Protein AF-A0A535ZJE0-F1 (afdb_monomer_lite)

Sequence (125 aa):
MGLTALFWSRPRRTIAGWLERLALPASIHERLHFAIEELGTGSRPVLLVMATLVARVATGLQYFALFAAIDQPLSLVQVWFALSIRTLLLAVPIQGVGGLGTMQLWWTAGLTLLGWPAQEAIAAS

Radius of gyration: 21.06 Å; chains: 1; bounding box: 53×32×50 Å

pLDDT: mean 78.85, std 15.47, range [41.72, 95.38]

Foldseek 3Di:
DPCVVCVDPVVVVVVVVVVVVPPDPPVVVVVVVVVVVVVVPVVVVVVVVVVVVVVLVVVLVVVCVVCVVVVNRDDSVLSSQLVVQLVVCVVPPDADDVNPPVSLVSQLVSVVVVVDDSVVSSVSD

Structure (mmCIF, N/CA/C/O backbone):
data_AF-A0A535ZJE0-F1
#
_entry.id   AF-A0A535ZJE0-F1
#
loop_
_atom_site.group_PDB
_atom_site.id
_atom_site.type_symbol
_atom_site.label_atom_id
_atom_site.label_alt_id
_atom_site.label_comp_id
_atom_site.label_asym_id
_atom_site.label_entity_id
_atom_site.label_seq_id
_atom_site.pdbx_PDB_ins_code
_atom_site.Cartn_x
_atom_site.Cartn_y
_atom_site.Cartn_z
_atom_site.occupancy
_atom_site.B_iso_or_equiv
_atom_site.auth_seq_id
_atom_site.auth_comp_id
_atom_site.auth_asym_id
_atom_site.auth_atom_id
_atom_site.pdbx_PDB_model_num
ATOM 1 N N . MET A 1 1 ? 12.740 11.082 -6.394 1.00 41.72 1 MET A N 1
ATOM 2 C CA . MET A 1 1 ? 13.087 11.345 -7.811 1.00 41.72 1 MET A CA 1
ATOM 3 C C . MET A 1 1 ? 14.025 10.241 -8.318 1.00 41.72 1 MET A C 1
ATOM 5 O O . MET A 1 1 ? 15.187 10.511 -8.568 1.00 41.72 1 MET A O 1
ATOM 9 N N . GLY A 1 2 ? 13.581 8.975 -8.340 1.00 49.22 2 GLY A N 1
ATOM 10 C CA . GLY A 1 2 ? 14.518 7.840 -8.186 1.00 49.22 2 GLY A CA 1
ATOM 11 C C . GLY A 1 2 ? 14.689 6.866 -9.355 1.00 49.22 2 GLY A C 1
ATOM 12 O O . GLY A 1 2 ? 15.742 6.261 -9.456 1.00 49.22 2 GLY A O 1
ATOM 13 N N . LEU A 1 3 ? 13.712 6.704 -10.251 1.00 47.34 3 LEU A N 1
ATOM 14 C CA . LEU A 1 3 ? 13.826 5.749 -11.376 1.00 47.34 3 LEU A CA 1
ATOM 15 C C . LEU A 1 3 ? 13.220 6.289 -12.674 1.00 47.34 3 LEU A C 1
ATOM 17 O O . LEU A 1 3 ? 13.701 5.979 -13.755 1.00 47.34 3 LEU A O 1
ATOM 21 N N . THR A 1 4 ? 12.247 7.196 -12.580 1.00 49.19 4 THR A N 1
ATOM 22 C CA . THR A 1 4 ? 11.660 7.907 -13.727 1.00 49.19 4 THR A CA 1
ATOM 23 C C . THR A 1 4 ? 12.658 8.804 -14.464 1.00 49.19 4 THR A C 1
ATOM 25 O O . THR A 1 4 ? 12.502 9.043 -15.658 1.00 49.19 4 THR A O 1
ATOM 28 N N . ALA A 1 5 ? 13.718 9.259 -13.788 1.00 49.75 5 ALA A N 1
ATOM 29 C CA . ALA A 1 5 ? 14.758 10.092 -14.390 1.00 49.75 5 ALA A CA 1
ATOM 30 C C . ALA A 1 5 ? 15.605 9.333 -15.426 1.00 49.75 5 ALA A C 1
ATOM 32 O O . ALA A 1 5 ? 16.050 9.940 -16.395 1.00 49.75 5 ALA A O 1
ATOM 33 N N . LEU A 1 6 ? 15.773 8.014 -15.271 1.00 50.84 6 LEU A N 1
ATOM 34 C CA . LEU A 1 6 ? 16.531 7.160 -16.198 1.00 50.84 6 LEU A CA 1
ATOM 35 C C . LEU A 1 6 ? 15.870 7.058 -17.587 1.00 50.84 6 LEU A C 1
ATOM 37 O O . LEU A 1 6 ? 16.532 6.726 -18.565 1.00 50.84 6 LEU A O 1
ATOM 41 N N . PHE A 1 7 ? 14.586 7.415 -17.677 1.00 54.38 7 PHE A N 1
ATOM 42 C CA . PHE A 1 7 ? 13.784 7.412 -18.901 1.00 54.38 7 PHE A CA 1
ATOM 43 C C . PHE A 1 7 ? 13.751 8.772 -19.613 1.00 54.38 7 PHE A C 1
ATOM 45 O O . PHE A 1 7 ? 13.128 8.904 -20.665 1.00 54.38 7 PHE A O 1
ATOM 52 N N . TRP A 1 8 ? 14.425 9.793 -19.073 1.00 49.75 8 TRP A N 1
ATOM 53 C CA . TRP A 1 8 ? 14.557 11.085 -19.740 1.00 49.75 8 TRP A CA 1
ATOM 54 C C . TRP A 1 8 ? 15.713 11.044 -20.755 1.00 49.75 8 TRP A C 1
ATOM 56 O O . TRP A 1 8 ? 16.737 10.396 -20.544 1.00 49.75 8 TRP A O 1
ATOM 66 N N . SER A 1 9 ? 15.580 11.754 -21.876 1.00 54.38 9 SER A N 1
ATOM 67 C CA . SER A 1 9 ? 16.495 11.688 -23.035 1.00 54.38 9 SER A CA 1
ATOM 68 C C . SER A 1 9 ? 17.976 11.993 -22.741 1.00 54.38 9 SER A C 1
ATOM 70 O O . SER A 1 9 ? 18.853 11.605 -23.514 1.00 54.38 9 SER A O 1
ATOM 72 N N . ARG A 1 10 ? 18.276 12.674 -21.628 1.00 54.69 10 ARG A N 1
ATOM 73 C CA . ARG A 1 10 ? 19.635 13.082 -21.232 1.00 54.69 10 ARG A CA 1
ATOM 74 C C . ARG A 1 10 ? 20.469 11.949 -20.610 1.00 54.69 10 ARG A C 1
ATOM 76 O O . ARG A 1 10 ? 21.535 11.679 -21.156 1.00 54.69 10 ARG A O 1
ATOM 83 N N . PRO A 1 11 ? 20.026 11.244 -19.552 1.00 56.50 11 PRO A N 1
ATOM 84 C CA . PRO A 1 11 ? 20.778 10.110 -19.004 1.00 56.50 11 PRO A CA 1
ATOM 85 C C . PRO A 1 11 ? 20.966 8.963 -20.005 1.00 56.50 11 PRO A C 1
ATOM 87 O O . PRO A 1 11 ? 22.012 8.321 -19.981 1.00 56.50 11 PRO A O 1
ATOM 90 N N . ARG A 1 12 ? 20.030 8.770 -20.950 1.00 55.50 12 ARG A N 1
ATOM 91 C CA . ARG A 1 12 ? 20.172 7.811 -22.063 1.00 55.50 12 ARG A CA 1
ATOM 92 C C . ARG A 1 12 ? 21.437 8.055 -22.893 1.00 55.50 12 ARG A C 1
ATOM 94 O O . ARG A 1 12 ? 22.139 7.101 -23.205 1.00 55.50 12 ARG A O 1
ATOM 101 N N . ARG A 1 13 ? 21.754 9.316 -23.225 1.00 59.62 13 ARG A N 1
ATOM 102 C CA . ARG A 1 13 ? 22.980 9.663 -23.972 1.00 59.62 13 ARG A CA 1
ATOM 103 C C . ARG A 1 13 ? 24.241 9.438 -23.147 1.00 59.62 13 ARG A C 1
ATOM 105 O O . ARG A 1 13 ? 25.235 8.976 -23.690 1.00 59.62 13 ARG A O 1
ATOM 112 N N . THR A 1 14 ? 24.195 9.735 -21.852 1.00 65.19 14 THR A N 1
ATOM 113 C CA . THR A 1 14 ? 25.347 9.537 -20.965 1.00 65.19 14 THR A CA 1
ATOM 114 C C . THR A 1 14 ? 25.662 8.055 -20.788 1.00 65.19 14 THR A C 1
ATOM 116 O O . THR A 1 14 ? 26.821 7.672 -20.866 1.00 65.19 14 THR A O 1
ATOM 119 N N . ILE A 1 15 ? 24.637 7.217 -20.611 1.00 63.91 15 ILE A N 1
ATOM 120 C CA . ILE A 1 15 ? 24.783 5.763 -20.468 1.00 63.91 15 ILE A CA 1
ATOM 121 C C . ILE A 1 15 ? 25.228 5.130 -21.792 1.00 63.91 15 ILE A C 1
ATOM 123 O O . ILE A 1 15 ? 26.162 4.334 -21.786 1.00 63.91 15 ILE A O 1
ATOM 127 N N . ALA A 1 16 ? 24.638 5.530 -22.926 1.00 61.84 16 ALA A N 1
ATOM 128 C CA . ALA A 1 16 ? 25.052 5.056 -24.249 1.00 61.84 16 ALA A CA 1
ATOM 129 C C . ALA A 1 16 ? 26.512 5.422 -24.561 1.00 61.84 16 ALA A C 1
ATOM 131 O O . ALA A 1 16 ? 27.291 4.549 -24.921 1.00 61.84 16 ALA A O 1
ATOM 132 N N . GLY A 1 17 ? 26.922 6.670 -24.308 1.00 65.75 17 GLY A N 1
ATOM 133 C CA . GLY A 1 17 ? 28.312 7.093 -24.501 1.00 65.75 17 GLY A CA 1
ATOM 134 C C . GLY A 1 17 ? 29.303 6.445 -23.525 1.00 65.75 17 GLY A C 1
ATOM 135 O O . GLY A 1 17 ? 30.498 6.399 -23.804 1.00 65.75 17 GLY A O 1
ATOM 136 N N . TRP A 1 18 ? 28.834 5.940 -22.379 1.00 67.00 18 TRP A N 1
ATOM 137 C CA . TRP A 1 18 ? 29.650 5.155 -21.447 1.00 67.00 18 TRP A CA 1
ATOM 138 C C . TRP A 1 18 ? 29.773 3.691 -21.898 1.00 67.00 18 TRP A C 1
ATOM 140 O O . TRP A 1 18 ? 30.848 3.106 -21.801 1.00 67.00 18 TRP A O 1
ATOM 150 N N . LEU A 1 19 ? 28.701 3.124 -22.460 1.00 59.81 19 LEU A N 1
ATOM 151 C CA . LEU A 1 19 ? 28.661 1.780 -23.046 1.00 59.81 19 LEU A CA 1
ATOM 152 C C . LEU A 1 19 ? 29.441 1.671 -24.361 1.00 59.81 19 LEU A C 1
ATOM 154 O O . LEU A 1 19 ? 30.083 0.654 -24.578 1.00 59.81 19 LEU A O 1
ATOM 158 N N . GLU A 1 20 ? 29.457 2.711 -25.196 1.00 60.72 20 GLU A N 1
ATOM 159 C CA . GLU A 1 20 ? 30.289 2.776 -26.410 1.00 60.72 20 GLU A CA 1
ATOM 160 C C . GLU A 1 20 ? 31.794 2.795 -26.098 1.00 60.72 20 GLU A C 1
ATOM 162 O O . GLU A 1 20 ? 32.609 2.395 -26.925 1.00 60.72 20 GLU A O 1
ATOM 167 N N . ARG A 1 21 ? 32.180 3.233 -24.892 1.00 64.81 21 ARG A N 1
ATOM 168 C CA . ARG A 1 21 ? 33.577 3.192 -24.423 1.00 64.81 21 ARG A CA 1
ATOM 169 C C . ARG A 1 21 ? 33.989 1.824 -23.886 1.00 64.81 21 ARG A C 1
ATOM 171 O O . ARG A 1 21 ? 35.181 1.581 -23.714 1.00 64.81 21 ARG A O 1
ATOM 178 N N . LEU A 1 22 ? 33.031 0.942 -23.610 1.00 59.19 22 LEU A N 1
ATOM 179 C CA . LEU A 1 22 ? 33.299 -0.452 -23.286 1.00 59.19 22 LEU A CA 1
ATOM 180 C C . LEU A 1 22 ? 33.350 -1.222 -24.606 1.00 59.19 22 LEU A C 1
ATOM 182 O O . LEU A 1 22 ? 32.362 -1.274 -25.330 1.00 59.19 22 LEU A O 1
ATOM 186 N N . ALA A 1 23 ? 34.503 -1.812 -24.927 1.00 54.56 23 ALA A N 1
ATOM 187 C CA . ALA A 1 23 ? 34.687 -2.648 -26.113 1.00 54.56 23 ALA A CA 1
ATOM 188 C C . ALA A 1 23 ? 33.867 -3.946 -25.981 1.00 54.56 23 ALA A C 1
ATOM 190 O O . ALA A 1 23 ? 34.384 -5.006 -25.630 1.00 54.56 23 ALA A O 1
ATOM 191 N N . LEU A 1 24 ? 32.556 -3.839 -26.187 1.00 59.88 24 LEU A N 1
ATOM 192 C CA . LEU A 1 24 ? 31.622 -4.950 -26.122 1.00 59.88 24 LEU A CA 1
ATOM 193 C C . LEU A 1 24 ? 31.579 -5.674 -27.478 1.00 59.88 24 LEU A C 1
ATOM 195 O O . LEU A 1 24 ? 31.625 -5.025 -28.525 1.00 59.88 24 LEU A O 1
ATOM 199 N N . PRO A 1 25 ? 31.462 -7.013 -27.484 1.00 64.62 25 PRO A N 1
ATOM 200 C CA . PRO A 1 25 ? 31.251 -7.794 -28.699 1.00 64.62 25 PRO A CA 1
ATOM 201 C C . PRO A 1 25 ? 30.051 -7.278 -29.506 1.00 64.62 25 PRO A C 1
ATOM 203 O O . PRO A 1 25 ? 29.002 -6.975 -28.932 1.00 64.62 25 PRO A O 1
ATOM 206 N N . ALA A 1 26 ? 30.176 -7.240 -30.837 1.00 61.41 26 ALA A N 1
ATOM 207 C CA . ALA A 1 26 ? 29.157 -6.697 -31.748 1.00 61.41 26 ALA A CA 1
ATOM 208 C C . ALA A 1 26 ? 27.750 -7.300 -31.538 1.00 61.41 26 ALA A C 1
ATOM 210 O O . ALA A 1 26 ? 26.749 -6.593 -31.618 1.00 61.41 26 ALA A O 1
ATOM 211 N N . SER A 1 27 ? 27.671 -8.577 -31.155 1.00 63.12 27 SER A N 1
ATOM 212 C CA . SER A 1 27 ? 26.411 -9.275 -30.862 1.00 63.12 27 SER A CA 1
ATOM 213 C C . SER A 1 27 ? 25.672 -8.755 -29.619 1.00 63.12 27 SER A C 1
ATOM 215 O O . SER A 1 27 ? 24.444 -8.832 -29.547 1.00 63.12 27 SER A O 1
ATOM 217 N N . ILE A 1 28 ? 26.394 -8.216 -28.630 1.00 63.25 28 ILE A N 1
ATOM 218 C CA . ILE A 1 28 ? 25.803 -7.579 -27.444 1.00 63.25 28 ILE A CA 1
ATOM 219 C C . ILE A 1 28 ? 25.342 -6.167 -27.795 1.00 63.25 28 ILE A C 1
ATOM 221 O O . ILE A 1 28 ? 24.294 -5.738 -27.320 1.00 63.25 28 ILE A O 1
ATOM 225 N N . HIS A 1 29 ? 26.081 -5.473 -28.663 1.00 63.84 29 HIS A N 1
ATOM 226 C CA . HIS A 1 29 ? 25.721 -4.141 -29.134 1.00 63.84 29 HIS A CA 1
ATOM 227 C C . HIS A 1 29 ? 24.404 -4.154 -29.925 1.00 63.84 29 HIS A C 1
ATOM 229 O O . HIS A 1 29 ? 23.520 -3.348 -29.647 1.00 63.84 29 HIS A O 1
ATOM 235 N N . GLU A 1 30 ? 24.212 -5.129 -30.820 1.00 66.25 30 GLU A N 1
ATOM 236 C CA . GLU A 1 30 ? 22.954 -5.303 -31.563 1.00 66.25 30 GLU A CA 1
ATOM 237 C C . GLU A 1 30 ? 21.769 -5.647 -30.653 1.00 66.25 30 GLU A C 1
ATOM 239 O O . GLU A 1 30 ? 20.709 -5.028 -30.752 1.00 66.25 30 GLU A O 1
ATOM 244 N N . ARG A 1 31 ? 21.940 -6.590 -29.715 1.00 66.88 31 ARG A N 1
ATOM 245 C CA . ARG A 1 31 ? 20.883 -6.948 -28.751 1.00 66.88 31 ARG A CA 1
ATOM 246 C C . ARG A 1 31 ? 20.513 -5.787 -27.835 1.00 66.88 31 ARG A C 1
ATOM 248 O O . ARG A 1 31 ? 19.342 -5.606 -27.513 1.00 66.88 31 ARG A O 1
ATOM 255 N N . LEU A 1 32 ? 21.505 -5.010 -27.413 1.00 66.06 32 LEU A N 1
ATOM 256 C CA . LEU A 1 32 ? 21.309 -3.834 -26.582 1.00 66.06 32 LEU A CA 1
ATOM 257 C C . LEU A 1 32 ? 20.612 -2.718 -27.363 1.00 66.06 32 LEU A C 1
ATOM 259 O O . LEU A 1 32 ? 19.692 -2.108 -26.830 1.00 66.06 32 LEU A O 1
ATOM 263 N N . HIS A 1 33 ? 20.989 -2.482 -28.622 1.00 63.28 33 HIS A N 1
ATOM 264 C CA . HIS A 1 33 ? 20.297 -1.526 -29.482 1.00 63.28 33 HIS A CA 1
ATOM 265 C C . HIS A 1 33 ? 18.848 -1.929 -29.733 1.00 63.28 33 HIS A C 1
ATOM 267 O O . HIS A 1 33 ? 17.974 -1.091 -29.539 1.00 63.28 33 HIS A O 1
ATOM 273 N N . PHE A 1 34 ? 18.582 -3.202 -30.033 1.00 66.50 34 PHE A N 1
ATOM 274 C CA . PHE A 1 34 ? 17.223 -3.714 -30.189 1.00 66.50 34 PHE A CA 1
ATOM 275 C C . PHE A 1 34 ? 16.398 -3.536 -28.910 1.00 66.50 34 PHE A C 1
ATOM 277 O O . PHE A 1 34 ? 15.303 -2.988 -28.959 1.00 66.50 34 PHE A O 1
ATOM 284 N N . ALA A 1 35 ? 16.940 -3.900 -27.743 1.00 62.38 35 ALA A N 1
ATOM 285 C CA . ALA A 1 35 ? 16.253 -3.710 -26.467 1.00 62.38 35 ALA A CA 1
ATOM 286 C C . ALA A 1 35 ? 16.021 -2.222 -26.142 1.00 62.38 35 ALA A C 1
ATOM 288 O O . ALA A 1 35 ? 14.969 -1.855 -25.627 1.00 62.38 35 ALA A O 1
ATOM 289 N N . ILE A 1 36 ? 16.977 -1.343 -26.458 1.00 61.66 36 ILE A N 1
ATOM 290 C CA . ILE A 1 36 ? 16.861 0.111 -26.263 1.00 61.66 36 ILE A CA 1
ATOM 291 C C . ILE A 1 36 ? 15.854 0.735 -27.236 1.00 61.66 36 ILE A C 1
ATOM 293 O O . ILE A 1 36 ? 15.180 1.699 -26.877 1.00 61.66 36 ILE A O 1
ATOM 297 N N . GLU A 1 37 ? 15.758 0.229 -28.459 1.00 65.56 37 GLU A N 1
ATOM 298 C CA . GLU A 1 37 ? 14.818 0.685 -29.482 1.00 65.56 37 GLU A CA 1
ATOM 299 C C . GLU A 1 37 ? 13.400 0.173 -29.196 1.00 65.56 37 GLU A C 1
ATOM 301 O O . GLU A 1 37 ? 12.437 0.939 -29.257 1.00 65.56 37 GLU A O 1
ATOM 306 N N . GLU A 1 38 ? 13.282 -1.064 -28.713 1.00 60.47 38 GLU A N 1
ATOM 307 C CA . GLU A 1 38 ? 12.045 -1.652 -28.205 1.00 60.47 38 GLU A CA 1
ATOM 308 C C . GLU A 1 38 ? 11.541 -0.912 -26.951 1.00 60.47 38 GLU A C 1
ATOM 310 O O . GLU A 1 38 ? 10.360 -0.570 -26.869 1.00 60.47 38 GLU A O 1
ATOM 315 N N . LEU A 1 39 ? 12.432 -0.551 -26.019 1.00 55.16 39 LEU A N 1
ATOM 316 C CA . LEU A 1 39 ? 12.135 0.352 -24.893 1.00 55.16 39 LEU A CA 1
ATOM 317 C C . LEU A 1 39 ? 11.900 1.808 -25.343 1.00 55.16 39 LEU A C 1
ATOM 319 O O . LEU A 1 39 ? 11.266 2.587 -24.629 1.00 55.16 39 LEU A O 1
ATOM 323 N N . GLY A 1 40 ? 12.416 2.179 -26.517 1.00 52.53 40 GLY A N 1
ATOM 324 C CA . GLY A 1 40 ? 12.323 3.499 -27.138 1.00 52.53 40 GLY A CA 1
ATOM 325 C C . GLY A 1 40 ? 10.980 3.777 -27.811 1.00 52.53 40 GLY A C 1
ATOM 326 O O . GLY A 1 40 ? 10.663 4.943 -28.061 1.00 52.53 40 GLY A O 1
ATOM 327 N N . THR A 1 41 ? 10.148 2.752 -28.033 1.00 59.78 41 THR A N 1
ATOM 328 C CA . THR A 1 41 ? 8.721 2.951 -28.312 1.00 59.78 41 THR A CA 1
ATOM 329 C C . THR A 1 41 ? 8.036 3.448 -27.038 1.00 59.78 41 THR A C 1
ATOM 331 O O . THR A 1 41 ? 7.570 2.678 -26.202 1.00 59.78 41 THR A O 1
ATOM 334 N N . GLY A 1 42 ? 7.997 4.773 -26.859 1.00 56.41 42 GLY A N 1
ATOM 335 C CA . GLY A 1 42 ? 7.498 5.442 -25.648 1.00 56.41 42 GLY A CA 1
ATOM 336 C C . GLY A 1 42 ? 6.081 5.051 -25.198 1.00 56.41 42 GLY A C 1
ATOM 337 O O . GLY A 1 42 ? 5.689 5.394 -24.086 1.00 56.41 42 GLY A O 1
ATOM 338 N N . SER A 1 43 ? 5.327 4.295 -26.002 1.00 61.78 43 SER A N 1
ATOM 339 C CA . SER A 1 43 ? 4.026 3.730 -25.642 1.00 61.78 43 SER A CA 1
ATOM 340 C C . SER A 1 43 ? 4.101 2.632 -24.573 1.00 61.78 43 SER A C 1
ATOM 342 O O . SER A 1 43 ? 3.240 2.601 -23.697 1.00 61.78 43 SER A O 1
ATOM 344 N N . ARG A 1 44 ? 5.110 1.749 -24.582 1.00 67.38 44 ARG A N 1
ATOM 345 C CA . ARG A 1 44 ? 5.177 0.595 -23.659 1.00 67.38 44 ARG A CA 1
ATOM 346 C C . ARG A 1 44 ? 5.420 0.966 -22.189 1.00 67.38 44 ARG A C 1
ATOM 348 O O . ARG A 1 44 ? 4.649 0.507 -21.346 1.00 67.38 44 ARG A O 1
ATOM 355 N N . PRO A 1 45 ? 6.415 1.798 -21.828 1.00 74.44 45 PRO A N 1
ATOM 356 C CA . PRO A 1 45 ? 6.606 2.194 -20.431 1.00 74.44 45 PRO A CA 1
ATOM 357 C C . PRO A 1 45 ? 5.455 3.067 -19.917 1.00 74.44 45 PRO A C 1
ATOM 359 O O . PRO A 1 45 ? 5.035 2.907 -18.773 1.00 74.44 45 PRO A O 1
ATOM 362 N N . VAL A 1 46 ? 4.886 3.935 -20.762 1.00 78.81 46 VAL A N 1
ATOM 363 C CA . VAL A 1 46 ? 3.692 4.720 -20.411 1.00 78.81 46 VAL A CA 1
ATOM 364 C C . VAL A 1 46 ? 2.505 3.801 -20.137 1.00 78.81 46 VAL A C 1
ATOM 366 O O . VAL A 1 46 ? 1.816 3.983 -19.137 1.00 78.81 46 VAL A O 1
ATOM 369 N N . LEU A 1 47 ? 2.297 2.775 -20.964 1.00 79.81 47 LEU A N 1
ATOM 370 C CA . LEU A 1 47 ? 1.237 1.793 -20.761 1.00 79.81 47 LEU A CA 1
ATOM 371 C C . LEU A 1 47 ? 1.430 1.004 -19.462 1.00 79.81 47 LEU A C 1
ATOM 373 O O . LEU A 1 47 ? 0.459 0.808 -18.742 1.00 79.81 47 LEU A O 1
ATOM 377 N N . LEU A 1 48 ? 2.660 0.616 -19.109 1.00 84.75 48 LEU A N 1
ATOM 378 C CA . LEU A 1 48 ? 2.945 -0.043 -17.828 1.00 84.75 48 LEU A CA 1
ATOM 379 C C . LEU A 1 48 ? 2.653 0.866 -16.631 1.00 84.75 48 LEU A C 1
ATOM 381 O O . LEU A 1 48 ? 2.044 0.421 -15.658 1.00 84.75 48 LEU A O 1
ATOM 385 N N . VAL A 1 49 ? 3.044 2.142 -16.702 1.00 86.44 49 VAL A N 1
ATOM 386 C CA . VAL A 1 49 ? 2.736 3.127 -15.655 1.00 86.44 49 VAL A CA 1
ATOM 387 C C . VAL A 1 49 ? 1.225 3.313 -15.527 1.00 86.44 49 VAL A C 1
ATOM 389 O O . VAL A 1 49 ? 0.704 3.259 -14.415 1.00 86.44 49 VAL A O 1
ATOM 392 N N . MET A 1 50 ? 0.513 3.465 -16.645 1.00 81.81 50 MET A N 1
ATOM 393 C CA . MET A 1 50 ? -0.943 3.621 -16.650 1.00 81.81 50 MET A CA 1
ATOM 394 C C . MET A 1 50 ? -1.656 2.372 -16.131 1.00 81.81 50 MET A C 1
ATOM 396 O O . MET A 1 50 ? -2.530 2.485 -15.279 1.00 81.81 50 MET A O 1
ATOM 400 N N . ALA A 1 51 ? -1.253 1.181 -16.574 1.00 87.50 51 ALA A N 1
ATOM 401 C CA . ALA A 1 51 ? -1.799 -0.082 -16.090 1.00 87.50 51 ALA A CA 1
ATOM 402 C C . ALA A 1 51 ? -1.562 -0.249 -14.584 1.00 87.50 51 ALA A C 1
ATOM 404 O O . ALA A 1 51 ? -2.474 -0.628 -13.853 1.00 87.50 51 ALA A O 1
ATOM 405 N N . THR A 1 52 ? -0.369 0.109 -14.101 1.00 89.75 52 THR A N 1
ATOM 406 C CA . THR A 1 52 ? -0.042 0.080 -12.670 1.00 89.75 52 THR A CA 1
ATOM 407 C C . THR A 1 52 ? -0.898 1.073 -11.890 1.00 89.75 52 THR A C 1
ATOM 409 O O . THR A 1 52 ? -1.411 0.734 -10.828 1.00 89.75 52 THR A O 1
ATOM 412 N N . LEU A 1 53 ? -1.096 2.286 -12.415 1.00 90.06 53 LEU A N 1
ATOM 413 C CA . LEU A 1 53 ? -1.927 3.305 -11.781 1.00 90.06 53 LEU A CA 1
ATOM 414 C C . LEU A 1 53 ? -3.395 2.867 -11.710 1.00 90.06 53 LEU A C 1
ATOM 416 O O . LEU A 1 53 ? -4.009 2.972 -10.652 1.00 90.06 53 LEU A O 1
ATOM 420 N N . VAL A 1 54 ? -3.943 2.324 -12.799 1.00 92.50 54 VAL A N 1
ATOM 421 C CA . VAL A 1 54 ? -5.316 1.799 -12.843 1.00 92.50 54 VAL A CA 1
ATOM 422 C C . VAL A 1 54 ? -5.477 0.634 -11.873 1.00 92.50 54 VAL A C 1
ATOM 424 O O . VAL A 1 54 ? -6.397 0.649 -11.058 1.00 92.50 54 VAL A O 1
ATOM 427 N N . ALA A 1 55 ? -4.558 -0.334 -11.892 1.00 91.31 55 ALA A N 1
ATOM 428 C CA . ALA A 1 55 ? -4.562 -1.439 -10.940 1.00 91.31 55 ALA A CA 1
ATOM 429 C C . ALA A 1 55 ? -4.488 -0.926 -9.496 1.00 91.31 55 ALA A C 1
ATOM 431 O O . ALA A 1 55 ? -5.171 -1.444 -8.610 1.00 91.31 55 ALA A O 1
ATOM 432 N N . ARG A 1 56 ? -3.708 0.135 -9.255 1.00 93.19 56 ARG A N 1
ATOM 433 C CA . ARG A 1 56 ? -3.587 0.759 -7.939 1.00 93.19 56 ARG A CA 1
ATOM 434 C C . ARG A 1 56 ? -4.892 1.398 -7.478 1.00 93.19 56 ARG A C 1
ATOM 436 O O . ARG A 1 56 ? -5.285 1.173 -6.337 1.00 93.19 56 ARG A O 1
ATOM 443 N N . VAL A 1 57 ? -5.567 2.137 -8.356 1.00 93.75 57 VAL A N 1
ATOM 444 C CA . VAL A 1 57 ? -6.880 2.741 -8.085 1.00 93.75 57 VAL A CA 1
ATOM 445 C C . VAL A 1 57 ? -7.932 1.671 -7.833 1.00 93.75 57 VAL A C 1
ATOM 447 O O . VAL A 1 57 ? -8.614 1.732 -6.814 1.00 93.75 57 VAL A O 1
ATOM 450 N N . ALA A 1 58 ? -8.021 0.665 -8.703 1.00 94.12 58 ALA A N 1
ATOM 451 C CA . ALA A 1 58 ? -8.970 -0.433 -8.555 1.00 94.12 58 ALA A CA 1
ATOM 452 C C . ALA A 1 58 ? -8.770 -1.173 -7.225 1.00 94.12 58 ALA A C 1
ATOM 454 O O . ALA A 1 58 ? -9.729 -1.392 -6.493 1.00 94.12 58 ALA A O 1
ATOM 455 N N . THR A 1 59 ? -7.517 -1.470 -6.865 1.00 93.19 59 THR A N 1
ATOM 456 C CA . THR A 1 59 ? -7.185 -2.107 -5.581 1.00 93.19 59 THR A CA 1
ATOM 457 C C . THR A 1 59 ? -7.544 -1.204 -4.397 1.00 93.19 59 THR A C 1
ATOM 459 O O . THR A 1 59 ? -8.102 -1.676 -3.411 1.00 93.19 59 THR A O 1
ATOM 462 N N . GLY A 1 60 ? -7.261 0.099 -4.488 1.00 93.06 60 GLY A N 1
ATOM 463 C CA . GLY A 1 60 ? -7.638 1.081 -3.467 1.00 93.06 60 GLY A CA 1
ATOM 464 C C . GLY A 1 60 ? -9.141 1.117 -3.211 1.00 93.06 60 GLY A C 1
ATOM 465 O O . GLY A 1 60 ? -9.575 1.020 -2.065 1.00 93.06 60 GLY A O 1
ATOM 466 N N . LEU A 1 61 ? -9.930 1.186 -4.282 1.00 95.31 61 LEU A N 1
ATOM 467 C CA . LEU A 1 61 ? -11.390 1.168 -4.212 1.00 95.31 61 LEU A CA 1
ATOM 468 C C . LEU A 1 61 ? -11.928 -0.170 -3.697 1.00 95.31 61 LEU A C 1
ATOM 470 O O . LEU A 1 61 ? -12.851 -0.176 -2.888 1.00 95.31 61 LEU A O 1
ATOM 474 N N . GLN A 1 62 ? -11.331 -1.291 -4.109 1.00 94.94 62 GLN A N 1
ATOM 475 C CA . GLN A 1 62 ? -11.698 -2.620 -3.622 1.00 94.94 62 GLN A CA 1
ATOM 476 C C . GLN A 1 62 ? -11.537 -2.724 -2.101 1.00 94.94 62 GLN A C 1
ATOM 478 O O . GLN A 1 62 ? -12.465 -3.156 -1.423 1.00 94.94 62 GLN A O 1
ATOM 483 N N . TYR A 1 63 ? -10.387 -2.318 -1.550 1.00 92.81 63 TYR A N 1
ATOM 484 C CA . TYR A 1 63 ? -10.174 -2.367 -0.100 1.00 92.81 63 TYR A CA 1
ATOM 485 C C . TYR A 1 63 ? -11.036 -1.355 0.646 1.00 92.81 63 TYR A C 1
ATOM 487 O O . TYR A 1 63 ? -11.527 -1.668 1.723 1.00 92.81 63 TYR A O 1
ATOM 495 N N . PHE A 1 64 ? -11.271 -0.174 0.075 1.00 94.25 64 PHE A N 1
ATOM 496 C CA . PHE A 1 64 ? -12.201 0.792 0.654 1.00 94.25 64 PHE A CA 1
ATOM 497 C C . PHE A 1 64 ? -13.614 0.209 0.779 1.00 94.25 64 PHE A C 1
ATOM 499 O O . PHE A 1 64 ? -14.220 0.297 1.843 1.00 94.25 64 PHE A O 1
ATOM 506 N N . ALA A 1 65 ? -14.103 -0.467 -0.265 1.00 93.31 65 ALA A N 1
ATOM 507 C CA . ALA A 1 65 ? -15.379 -1.172 -0.217 1.00 93.31 65 ALA A CA 1
ATOM 508 C C . ALA A 1 65 ? -15.372 -2.333 0.793 1.00 93.31 65 ALA A C 1
ATOM 510 O O . ALA A 1 65 ? -16.361 -2.532 1.491 1.00 93.31 65 ALA A O 1
ATOM 511 N N . LEU A 1 66 ? -14.264 -3.074 0.905 1.00 92.31 66 LEU A N 1
ATOM 512 C CA . LEU A 1 66 ? -14.128 -4.180 1.857 1.00 92.31 66 LEU A CA 1
ATOM 513 C C . LEU A 1 66 ? -14.188 -3.691 3.308 1.00 92.31 66 LEU A C 1
ATOM 515 O O . LEU A 1 66 ? -14.945 -4.243 4.097 1.00 92.31 66 LEU A O 1
ATOM 519 N N . PHE A 1 67 ? -13.445 -2.634 3.643 1.00 91.38 67 PHE A N 1
ATOM 520 C CA . PHE A 1 67 ? -13.467 -2.023 4.973 1.00 91.38 67 PHE A CA 1
ATOM 521 C C . PHE A 1 67 ? -14.840 -1.431 5.313 1.00 91.38 67 PHE A C 1
ATOM 523 O O . PHE A 1 67 ? -15.329 -1.607 6.427 1.00 91.38 67 PHE A O 1
ATOM 530 N N . ALA A 1 68 ? -15.50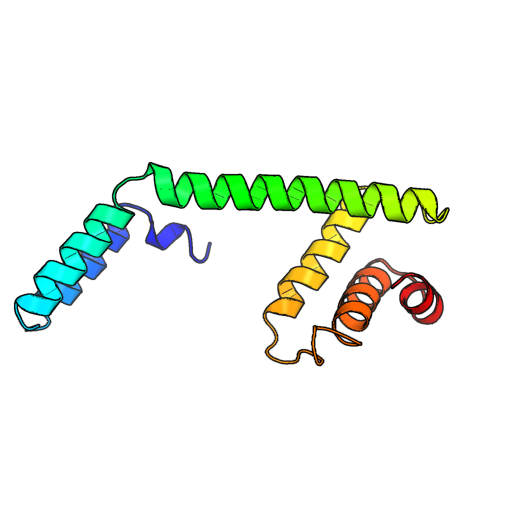9 -0.812 4.336 1.00 90.62 68 ALA A N 1
ATOM 531 C CA . ALA A 1 68 ? -16.886 -0.356 4.502 1.00 90.62 68 ALA A CA 1
ATOM 532 C C . ALA A 1 68 ? -17.868 -1.518 4.747 1.00 90.62 68 ALA A C 1
ATOM 534 O O . ALA A 1 68 ? -18.794 -1.368 5.535 1.00 90.62 68 ALA A O 1
ATOM 535 N N . ALA A 1 69 ? -17.663 -2.677 4.112 1.00 91.19 69 ALA A N 1
ATOM 536 C CA . ALA A 1 69 ? -18.533 -3.845 4.261 1.00 91.19 69 ALA A CA 1
ATOM 537 C C . ALA A 1 69 ? -18.411 -4.552 5.623 1.00 91.19 69 ALA A C 1
ATOM 539 O O . ALA A 1 69 ? -19.316 -5.295 5.993 1.00 91.19 69 ALA A O 1
ATOM 540 N N . ILE A 1 70 ? -17.314 -4.338 6.355 1.00 89.44 70 ILE A N 1
ATOM 541 C CA . ILE A 1 70 ? -17.091 -4.888 7.704 1.00 89.44 70 ILE A CA 1
ATOM 542 C C . ILE A 1 70 ? -17.307 -3.841 8.811 1.00 89.44 70 ILE A C 1
ATOM 544 O O . ILE A 1 70 ? -16.779 -3.998 9.908 1.00 89.44 70 ILE A O 1
ATOM 548 N N . ASP A 1 71 ? -18.040 -2.761 8.511 1.00 86.56 71 ASP A N 1
ATOM 549 C CA . ASP A 1 71 ? -18.345 -1.648 9.426 1.00 86.56 71 ASP A CA 1
ATOM 550 C C . ASP A 1 71 ? -17.105 -0.973 10.041 1.00 86.56 71 ASP A C 1
ATOM 552 O O . ASP A 1 71 ? -17.144 -0.412 11.136 1.00 86.56 71 ASP A O 1
ATOM 556 N N . GLN A 1 72 ? -15.992 -0.978 9.304 1.00 82.94 72 GLN A N 1
ATOM 557 C CA . GLN A 1 72 ? -14.742 -0.324 9.684 1.00 82.94 72 GLN A CA 1
ATOM 558 C C . GLN A 1 72 ? -14.438 0.819 8.707 1.00 82.94 72 GLN A C 1
ATOM 560 O O . GLN A 1 72 ? -13.579 0.665 7.835 1.00 82.94 72 GLN A O 1
ATOM 565 N N . PRO A 1 73 ? -15.145 1.967 8.780 1.00 78.00 73 PRO A N 1
ATOM 566 C CA . PRO A 1 73 ? -15.092 2.994 7.744 1.00 78.00 73 PRO A CA 1
ATOM 567 C C . PRO A 1 73 ? -13.775 3.783 7.782 1.00 78.00 73 PRO A C 1
ATOM 569 O O . PRO A 1 73 ? -13.698 4.910 8.271 1.00 78.00 73 PRO A O 1
ATOM 572 N N . LEU A 1 74 ? -12.722 3.200 7.213 1.00 88.38 74 LEU A N 1
ATOM 573 C CA . LEU A 1 74 ? -11.505 3.915 6.852 1.00 88.38 74 LEU A CA 1
ATOM 574 C C . LEU A 1 74 ? -11.798 4.837 5.670 1.00 88.38 74 LEU A C 1
ATOM 576 O O . LEU A 1 74 ? -12.362 4.418 4.662 1.00 88.38 74 LEU A O 1
ATOM 580 N N . SER A 1 75 ? -11.359 6.091 5.753 1.00 93.31 75 SER A N 1
ATOM 581 C CA . SER A 1 75 ? -11.403 6.998 4.604 1.00 93.31 75 SER A CA 1
ATOM 582 C C . SER A 1 75 ? -10.536 6.473 3.454 1.00 93.31 75 SER A C 1
ATOM 584 O O . SER A 1 75 ? -9.544 5.768 3.663 1.00 93.31 75 SER A O 1
ATOM 586 N N . LEU A 1 76 ? -10.849 6.882 2.221 1.00 91.75 76 LEU A N 1
ATOM 587 C CA . LEU A 1 76 ? -10.084 6.474 1.039 1.00 91.75 76 LEU A CA 1
ATOM 588 C C . LEU A 1 76 ? -8.583 6.792 1.177 1.00 91.75 76 LEU A C 1
ATOM 590 O O . LEU A 1 76 ? -7.748 5.991 0.768 1.00 91.75 76 LEU A O 1
ATOM 594 N N . VAL A 1 77 ? -8.235 7.922 1.803 1.00 94.25 77 VAL A N 1
ATOM 595 C CA . VAL A 1 77 ? -6.840 8.327 2.054 1.00 94.25 77 VAL A CA 1
ATOM 596 C C . VAL A 1 77 ? -6.147 7.374 3.030 1.00 94.25 77 VAL A C 1
ATOM 598 O O . VAL A 1 77 ? -5.004 6.989 2.794 1.00 94.25 77 VAL A O 1
ATOM 601 N N . GLN A 1 78 ? -6.833 6.950 4.093 1.00 94.00 78 GLN A N 1
ATOM 602 C CA . GLN A 1 78 ? -6.298 5.992 5.064 1.00 94.00 78 GLN A CA 1
ATOM 603 C C . GLN A 1 78 ? -6.078 4.615 4.430 1.00 94.00 78 GLN A C 1
ATOM 605 O O . GLN A 1 78 ? -5.007 4.032 4.588 1.00 94.00 78 GLN A O 1
ATOM 610 N N . VAL A 1 79 ? -7.037 4.131 3.633 1.00 94.31 79 VAL A N 1
ATOM 611 C CA . VAL A 1 79 ? -6.877 2.886 2.863 1.00 94.31 79 VAL A CA 1
ATOM 612 C C . VAL A 1 79 ? -5.689 2.992 1.910 1.00 94.31 79 VAL A C 1
ATOM 614 O O . VAL A 1 79 ? -4.861 2.084 1.833 1.00 94.31 79 VAL A O 1
ATOM 617 N N . TRP A 1 80 ? -5.557 4.122 1.215 1.00 94.50 80 TRP A N 1
ATOM 618 C CA . TRP A 1 80 ? -4.446 4.359 0.298 1.00 94.50 80 TRP A CA 1
ATOM 619 C C . TRP A 1 80 ? -3.091 4.390 1.007 1.00 94.50 80 TRP A C 1
ATOM 621 O O . TRP A 1 80 ? -2.103 3.861 0.488 1.00 94.50 80 TRP A O 1
ATOM 631 N N . PHE A 1 81 ? -3.042 4.987 2.197 1.00 94.88 81 PHE A N 1
ATOM 632 C CA . PHE A 1 81 ? -1.863 5.002 3.053 1.00 94.88 81 PHE A CA 1
ATOM 633 C C . PHE A 1 81 ? -1.478 3.581 3.480 1.00 94.88 81 PHE A C 1
ATOM 635 O O . PHE A 1 81 ? -0.365 3.144 3.184 1.00 94.88 81 PHE A O 1
ATOM 642 N N . ALA A 1 82 ? -2.405 2.824 4.074 1.00 93.94 82 ALA A N 1
ATOM 643 C CA . ALA A 1 82 ? -2.156 1.456 4.531 1.00 93.94 82 ALA A CA 1
ATOM 644 C C . ALA A 1 82 ? -1.728 0.531 3.375 1.00 93.94 82 ALA A C 1
ATOM 646 O O . ALA A 1 82 ? -0.733 -0.191 3.480 1.00 93.94 82 ALA A O 1
ATOM 647 N N . LEU A 1 83 ? -2.382 0.638 2.211 1.00 93.44 83 LEU A N 1
ATOM 648 C CA . LEU A 1 83 ? -1.967 -0.063 0.993 1.00 93.44 83 LEU A CA 1
ATOM 649 C C . LEU A 1 83 ? -0.550 0.303 0.554 1.00 93.44 83 LEU A C 1
ATOM 651 O O . LEU A 1 83 ? 0.148 -0.522 -0.046 1.00 93.44 83 LEU A O 1
ATOM 655 N N . SER A 1 84 ? -0.126 1.549 0.753 1.00 93.44 84 SER A N 1
ATOM 656 C CA . SER A 1 84 ? 1.207 2.023 0.361 1.00 93.44 84 SER A CA 1
ATOM 657 C C . SER A 1 84 ? 2.275 1.455 1.277 1.00 93.44 84 SER A C 1
ATOM 659 O O . SER A 1 84 ? 3.250 0.910 0.764 1.00 93.44 84 SER A O 1
ATOM 661 N N . ILE A 1 85 ? 2.031 1.439 2.588 1.00 93.31 85 ILE A N 1
ATOM 662 C CA . ILE A 1 85 ? 2.881 0.732 3.553 1.00 93.31 85 ILE A CA 1
ATOM 663 C C . ILE A 1 85 ? 3.025 -0.740 3.162 1.00 93.31 85 ILE A C 1
ATOM 665 O O . ILE A 1 85 ? 4.143 -1.207 2.955 1.00 93.31 85 ILE A O 1
ATOM 669 N N . ARG A 1 86 ? 1.912 -1.447 2.926 1.00 90.81 86 ARG A N 1
ATOM 670 C CA . ARG A 1 86 ? 1.950 -2.849 2.487 1.00 90.81 86 ARG A CA 1
ATOM 671 C C . ARG A 1 86 ? 2.786 -3.052 1.226 1.00 90.81 86 ARG A C 1
ATOM 673 O O . ARG A 1 86 ? 3.557 -3.996 1.142 1.00 90.81 86 ARG A O 1
ATOM 680 N N . THR A 1 87 ? 2.639 -2.171 0.241 1.00 89.94 87 THR A N 1
ATOM 681 C CA . THR A 1 87 ? 3.358 -2.294 -1.040 1.00 89.94 87 THR A CA 1
ATOM 682 C C . THR A 1 87 ? 4.853 -2.049 -0.881 1.00 89.94 87 THR A C 1
ATOM 684 O O . THR A 1 87 ? 5.648 -2.736 -1.511 1.00 89.94 87 THR A O 1
ATOM 687 N N . LEU A 1 88 ? 5.244 -1.112 -0.016 1.00 91.00 88 LEU A N 1
ATOM 688 C CA . LEU A 1 88 ? 6.649 -0.896 0.324 1.00 91.00 88 LEU A CA 1
ATOM 689 C C . LEU A 1 88 ? 7.238 -2.118 1.034 1.00 91.00 88 LEU A C 1
ATOM 691 O O . LEU A 1 88 ? 8.351 -2.529 0.721 1.00 91.00 88 LEU A O 1
ATOM 695 N N . LEU A 1 89 ? 6.479 -2.738 1.938 1.00 89.62 89 LEU A N 1
ATOM 696 C CA . LEU A 1 89 ? 6.927 -3.914 2.682 1.00 89.62 89 LEU A CA 1
ATOM 697 C C . LEU A 1 89 ? 7.019 -5.181 1.816 1.00 89.62 89 LEU A C 1
ATOM 699 O O . LEU A 1 89 ? 7.791 -6.080 2.136 1.00 89.62 89 LEU A O 1
ATOM 703 N N . LEU A 1 90 ? 6.349 -5.226 0.658 1.00 87.94 90 LEU A N 1
ATOM 704 C CA . LEU A 1 90 ? 6.589 -6.271 -0.348 1.00 87.94 90 LEU A CA 1
ATOM 705 C C . LEU A 1 90 ? 7.998 -6.219 -0.957 1.00 87.94 90 LEU A C 1
ATOM 707 O O . LEU A 1 90 ? 8.450 -7.224 -1.498 1.00 87.94 90 LEU A O 1
ATOM 711 N N . ALA A 1 91 ? 8.709 -5.090 -0.858 1.00 87.38 91 ALA A N 1
ATOM 712 C CA . ALA A 1 91 ? 10.111 -5.012 -1.265 1.00 87.38 91 ALA A CA 1
ATOM 713 C C . ALA A 1 91 ? 11.056 -5.713 -0.272 1.00 87.38 91 ALA A C 1
ATOM 715 O O . ALA A 1 91 ? 12.202 -6.002 -0.616 1.00 87.38 91 ALA A O 1
ATOM 716 N N . VAL A 1 92 ? 10.597 -5.992 0.954 1.00 87.94 92 VAL A N 1
ATOM 717 C CA . VAL A 1 92 ? 11.373 -6.743 1.943 1.00 87.94 92 VAL A CA 1
ATOM 718 C C . VAL A 1 92 ? 11.404 -8.217 1.511 1.00 87.94 92 VAL A C 1
ATOM 720 O O . VAL A 1 92 ? 10.337 -8.806 1.301 1.00 87.94 92 VAL A O 1
ATOM 723 N N . PRO A 1 93 ? 12.589 -8.856 1.402 1.00 83.62 93 PRO A N 1
ATOM 724 C CA . PRO A 1 93 ? 12.733 -10.235 0.924 1.00 83.62 93 PRO A CA 1
ATOM 725 C C . PRO A 1 93 ? 12.358 -11.271 2.001 1.00 83.62 93 PRO A C 1
ATOM 727 O O . PRO A 1 93 ? 12.992 -12.313 2.134 1.00 83.62 93 PRO A O 1
ATOM 730 N N . ILE A 1 94 ? 11.338 -10.968 2.802 1.00 84.00 94 ILE A N 1
ATOM 731 C CA . ILE A 1 94 ? 10.793 -11.818 3.856 1.00 84.00 94 ILE A CA 1
ATOM 732 C C . ILE A 1 94 ? 9.319 -12.008 3.519 1.00 84.00 94 ILE A C 1
ATOM 734 O O . ILE A 1 94 ? 8.502 -11.119 3.747 1.00 84.00 94 ILE A O 1
ATOM 738 N N . GLN A 1 95 ? 8.984 -13.150 2.922 1.00 85.19 95 GLN A N 1
ATOM 739 C CA . GLN A 1 95 ? 7.616 -13.491 2.541 1.00 85.19 95 GLN A CA 1
ATOM 740 C C . GLN A 1 95 ? 7.312 -14.916 3.002 1.00 85.19 95 GLN A C 1
ATOM 742 O O . GLN A 1 95 ? 8.125 -15.819 2.807 1.00 85.19 95 GLN A O 1
ATOM 747 N N . GLY A 1 96 ? 6.150 -15.118 3.623 1.00 82.94 96 GLY A N 1
ATOM 748 C CA . GLY A 1 96 ? 5.663 -16.458 3.939 1.00 82.94 96 GLY A CA 1
ATOM 749 C C . GLY A 1 96 ? 5.358 -17.245 2.663 1.00 82.94 96 GLY A C 1
ATOM 750 O O . GLY A 1 96 ? 5.274 -16.676 1.570 1.00 82.94 96 GLY A O 1
ATOM 751 N N . VAL A 1 97 ? 5.150 -18.558 2.782 1.00 82.94 97 VAL A N 1
ATOM 752 C CA . VAL A 1 97 ? 4.726 -19.391 1.644 1.00 82.94 97 VAL A CA 1
ATOM 753 C C . VAL A 1 97 ? 3.400 -18.846 1.105 1.00 82.94 97 VAL A C 1
ATOM 755 O O . VAL A 1 97 ? 2.420 -18.745 1.841 1.00 82.94 97 VAL A O 1
ATOM 758 N N . GLY A 1 98 ? 3.386 -18.408 -0.157 1.00 80.00 98 GLY A N 1
ATOM 759 C CA . GLY A 1 98 ? 2.222 -17.744 -0.758 1.00 80.00 98 GLY A CA 1
ATOM 760 C C . GLY A 1 98 ? 1.835 -16.399 -0.117 1.00 80.00 98 GLY A C 1
ATOM 761 O O . GLY A 1 98 ? 0.735 -15.912 -0.354 1.00 80.00 98 GLY A O 1
ATOM 762 N N . GLY A 1 99 ? 2.705 -15.796 0.701 1.00 78.44 99 GLY A N 1
ATOM 763 C CA . GLY A 1 99 ? 2.429 -14.558 1.439 1.00 78.44 99 GLY A CA 1
ATOM 764 C C . GLY A 1 99 ? 1.601 -14.738 2.718 1.00 78.44 99 GLY A C 1
ATOM 765 O O . GLY A 1 99 ? 1.185 -13.743 3.314 1.00 78.44 99 GLY A O 1
ATOM 766 N N . LEU A 1 100 ? 1.358 -15.980 3.154 1.00 81.38 100 LEU A N 1
ATOM 767 C CA . LEU A 1 100 ? 0.624 -16.262 4.391 1.00 81.38 100 LEU A CA 1
ATOM 768 C C . LEU A 1 100 ? 1.371 -15.712 5.614 1.00 81.38 100 LEU A C 1
ATOM 770 O O . LEU A 1 100 ? 2.591 -15.837 5.722 1.00 81.38 100 LEU A O 1
ATOM 774 N N . GLY A 1 101 ? 0.634 -15.076 6.525 1.00 85.88 101 GLY A N 1
ATOM 775 C CA . GLY A 1 101 ? 1.171 -14.412 7.717 1.00 85.88 101 GLY A CA 1
ATOM 776 C C . GLY A 1 101 ? 1.895 -13.092 7.425 1.00 85.88 101 GLY A C 1
ATOM 777 O O . GLY A 1 101 ? 1.606 -12.087 8.068 1.00 85.88 101 GLY A O 1
ATOM 778 N N . THR A 1 102 ? 2.776 -13.031 6.419 1.00 89.19 102 THR A N 1
ATOM 779 C CA . THR A 1 102 ? 3.500 -11.786 6.096 1.00 89.19 102 THR A CA 1
ATOM 780 C C . THR A 1 102 ? 2.576 -10.712 5.537 1.00 89.19 102 THR A C 1
ATOM 782 O O . THR A 1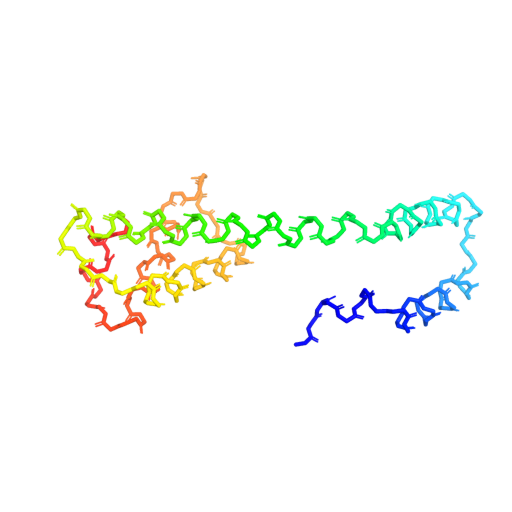 102 ? 2.690 -9.555 5.924 1.00 89.19 102 THR A O 1
ATOM 785 N N . MET A 1 103 ? 1.594 -11.074 4.707 1.00 88.75 103 MET A N 1
ATOM 786 C CA . MET A 1 103 ? 0.603 -10.114 4.207 1.00 88.75 103 MET A CA 1
ATOM 787 C C . MET A 1 103 ? -0.271 -9.512 5.312 1.00 88.75 103 MET A C 1
ATOM 789 O O . MET A 1 103 ? -0.535 -8.309 5.276 1.00 88.75 103 MET A O 1
ATOM 793 N N . GLN A 1 104 ? -0.676 -10.326 6.290 1.00 90.62 104 GLN A N 1
ATOM 794 C CA . GLN A 1 104 ? -1.429 -9.875 7.465 1.00 90.62 104 GLN A CA 1
ATOM 795 C C . GLN A 1 104 ? -0.579 -8.948 8.333 1.00 90.62 104 GLN A C 1
ATOM 797 O O . GLN A 1 104 ? -1.055 -7.911 8.788 1.00 90.62 104 GLN A O 1
ATOM 802 N N . LEU A 1 105 ? 0.709 -9.270 8.496 1.00 93.00 105 LEU A N 1
ATOM 803 C CA . LEU A 1 105 ? 1.653 -8.428 9.226 1.00 93.00 105 LEU A CA 1
ATOM 804 C C . LEU A 1 105 ? 1.822 -7.055 8.561 1.00 93.00 105 LEU A C 1
ATOM 806 O O . LEU A 1 105 ? 1.830 -6.036 9.245 1.00 93.00 105 LEU A O 1
ATOM 810 N N . TRP A 1 106 ? 1.923 -7.005 7.230 1.00 93.56 106 TRP A N 1
ATOM 811 C CA . TRP A 1 106 ? 2.042 -5.748 6.486 1.00 93.56 106 TRP A CA 1
ATOM 812 C C . TRP A 1 106 ? 0.793 -4.870 6.591 1.00 93.56 106 TRP A C 1
ATOM 814 O O . TRP A 1 106 ? 0.914 -3.647 6.688 1.00 93.56 106 TRP A O 1
ATOM 824 N N . TRP A 1 107 ? -0.393 -5.481 6.604 1.00 92.56 107 TRP A N 1
ATOM 825 C CA . TRP A 1 107 ? -1.652 -4.778 6.856 1.00 92.56 107 TRP A CA 1
ATOM 826 C C . TRP A 1 107 ? -1.750 -4.275 8.291 1.00 92.56 107 TRP A C 1
ATOM 828 O O . TRP A 1 107 ? -1.970 -3.082 8.496 1.00 92.56 107 TRP A O 1
ATOM 838 N N . THR A 1 108 ? -1.464 -5.139 9.264 1.00 93.88 108 THR A N 1
ATOM 839 C CA . THR A 1 108 ? -1.389 -4.781 10.685 1.00 93.88 108 THR A CA 1
ATOM 840 C C . THR A 1 108 ? -0.449 -3.592 10.898 1.00 93.88 108 THR A C 1
ATOM 842 O O . THR A 1 108 ? -0.805 -2.624 11.566 1.00 93.88 108 THR A O 1
ATOM 845 N N . ALA A 1 109 ? 0.735 -3.605 10.281 1.00 93.50 109 ALA A N 1
ATOM 846 C CA . ALA A 1 109 ? 1.682 -2.496 10.352 1.00 93.50 109 ALA A CA 1
ATOM 847 C C . ALA A 1 109 ? 1.095 -1.198 9.766 1.00 93.50 109 ALA A C 1
ATOM 849 O O . ALA A 1 109 ? 1.193 -0.139 10.379 1.00 93.50 109 ALA A O 1
ATOM 850 N N . GLY A 1 110 ? 0.439 -1.266 8.605 1.00 93.38 110 GLY A N 1
ATOM 851 C CA . GLY A 1 110 ? -0.219 -0.104 8.001 1.00 93.38 110 GLY A CA 1
ATOM 852 C C . GLY A 1 110 ? -1.335 0.485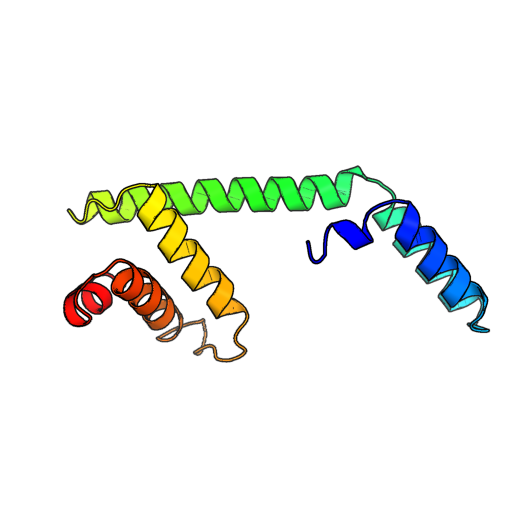 8.871 1.00 93.38 110 GLY A C 1
ATOM 853 O O . GLY A 1 110 ? -1.415 1.703 9.014 1.00 93.38 110 GLY A O 1
ATOM 854 N N . LEU A 1 111 ? -2.167 -0.365 9.476 1.00 93.44 111 LEU A N 1
ATOM 855 C CA . LEU A 1 111 ? -3.288 0.046 10.328 1.00 93.44 111 LEU A CA 1
ATOM 856 C C . LEU A 1 111 ? -2.817 0.588 11.684 1.00 93.44 111 LEU A C 1
ATOM 858 O O . LEU A 1 111 ? -3.295 1.625 12.139 1.00 93.44 111 LEU A O 1
ATOM 862 N N . THR A 1 112 ? -1.827 -0.048 12.309 1.00 95.38 112 THR A N 1
ATOM 863 C CA . THR A 1 112 ? -1.237 0.450 13.566 1.00 95.38 112 THR A CA 1
ATOM 864 C C . THR A 1 112 ? -0.575 1.816 13.384 1.00 95.38 112 THR A C 1
ATOM 866 O O . THR A 1 112 ? -0.727 2.685 14.239 1.00 95.38 112 THR A O 1
ATOM 869 N N . LEU A 1 113 ? 0.071 2.068 12.239 1.00 95.12 113 LEU A N 1
ATOM 870 C CA . LEU A 1 113 ? 0.598 3.395 11.890 1.00 95.12 113 LEU A CA 1
ATOM 871 C C . LEU A 1 113 ? -0.498 4.451 11.674 1.00 95.12 113 LEU A C 1
ATOM 873 O O . LEU A 1 113 ? -0.233 5.639 11.842 1.00 95.12 113 LEU A O 1
ATOM 877 N N . LEU A 1 114 ? -1.723 4.040 11.332 1.00 93.25 114 LEU A N 1
ATOM 878 C CA . LEU A 1 114 ? -2.899 4.918 11.313 1.00 93.25 114 LEU A CA 1
ATOM 879 C C . LEU A 1 114 ? -3.475 5.180 12.714 1.00 93.25 114 LEU A C 1
ATOM 881 O O . LEU A 1 114 ? -4.436 5.938 12.837 1.00 93.25 114 LEU A O 1
ATOM 885 N N . GLY A 1 115 ? -2.899 4.577 13.757 1.00 91.81 115 GLY A N 1
ATOM 886 C CA . GLY A 1 115 ? -3.307 4.737 15.151 1.00 91.81 115 GLY A CA 1
ATOM 887 C C . GLY A 1 115 ? -4.221 3.631 15.678 1.00 91.81 115 GLY A C 1
ATOM 888 O O . GLY A 1 115 ? -4.722 3.761 16.792 1.00 91.81 115 GLY A O 1
ATOM 889 N N . TRP A 1 116 ? -4.451 2.555 14.918 1.00 92.12 116 TRP A N 1
ATOM 890 C CA . TRP A 1 116 ? -5.270 1.441 15.397 1.00 92.12 116 TRP A CA 1
ATOM 891 C C . TRP A 1 116 ? -4.554 0.648 16.499 1.00 92.12 116 TRP A C 1
ATOM 893 O O . TRP A 1 116 ? -3.353 0.377 16.376 1.00 92.12 116 TRP A O 1
ATOM 903 N N . PRO A 1 117 ? -5.273 0.198 17.543 1.00 93.06 117 PRO A N 1
ATOM 904 C CA . PRO A 1 117 ? -4.749 -0.774 18.491 1.00 93.06 117 PRO A CA 1
ATOM 905 C C . PRO A 1 117 ? -4.278 -2.043 17.774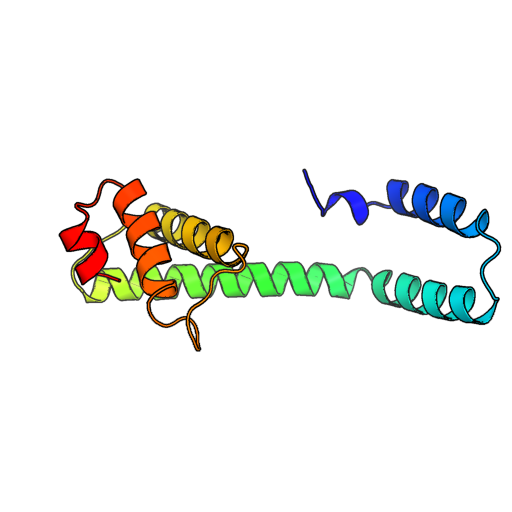 1.00 93.06 117 PRO A C 1
ATOM 907 O O . PRO A 1 117 ? -4.931 -2.530 16.852 1.00 93.06 117 PRO A O 1
ATOM 910 N N . ALA A 1 118 ? -3.161 -2.622 18.222 1.00 89.88 118 ALA A N 1
ATOM 911 C CA . ALA A 1 118 ? -2.563 -3.782 17.557 1.00 89.88 11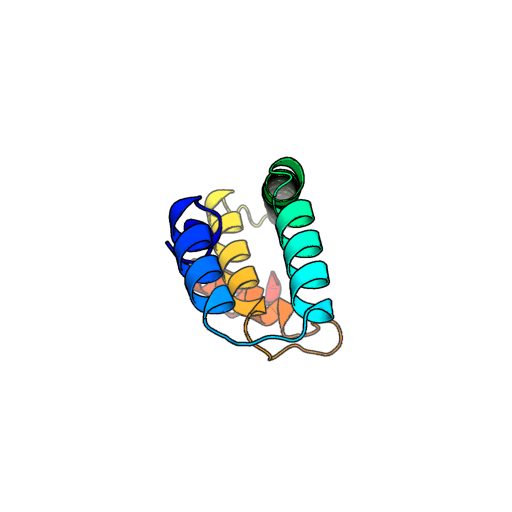8 ALA A CA 1
ATOM 912 C C . ALA A 1 118 ? -3.529 -4.974 17.441 1.00 89.88 118 ALA A C 1
ATOM 914 O O . ALA A 1 118 ? -3.555 -5.642 16.414 1.00 89.88 118 ALA A O 1
ATOM 915 N N . GLN A 1 119 ? -4.352 -5.222 18.462 1.00 90.06 119 GLN A N 1
ATOM 916 C CA . GLN A 1 119 ? -5.333 -6.313 18.448 1.00 90.06 119 GLN A CA 1
ATOM 917 C C . GLN A 1 119 ? -6.451 -6.095 17.421 1.00 90.06 119 GLN A C 1
ATOM 919 O O . GLN A 1 119 ? -6.830 -7.040 16.734 1.00 90.06 119 GLN A O 1
ATOM 924 N N . GLU A 1 120 ? -6.933 -4.863 17.264 1.00 88.62 120 GLU A N 1
ATOM 925 C CA . GLU A 1 120 ? -7.952 -4.521 16.263 1.00 88.62 120 GLU A CA 1
ATOM 926 C C . GLU A 1 120 ? -7.374 -4.569 14.847 1.00 88.62 120 GLU A C 1
ATOM 928 O O . GLU A 1 120 ? -7.990 -5.116 13.935 1.00 88.62 120 GLU A O 1
ATOM 933 N N . ALA A 1 121 ? -6.147 -4.071 14.674 1.00 89.94 121 ALA A N 1
ATOM 934 C CA . ALA A 1 121 ? -5.430 -4.135 13.408 1.00 89.94 121 ALA A CA 1
ATOM 935 C C . ALA A 1 121 ? -5.200 -5.584 12.946 1.00 89.94 121 ALA A C 1
ATOM 937 O O . ALA A 1 121 ? -5.371 -5.875 11.765 1.00 89.94 121 ALA A O 1
ATOM 938 N N . ILE A 1 122 ? -4.858 -6.494 13.867 1.00 90.94 122 ILE A N 1
ATOM 939 C CA . ILE A 1 122 ? -4.713 -7.928 13.573 1.00 90.94 122 ILE A CA 1
ATOM 940 C C . ILE A 1 122 ? -6.060 -8.544 13.185 1.00 90.94 122 ILE A C 1
ATOM 942 O O . ILE A 1 122 ? -6.121 -9.296 12.218 1.00 90.94 12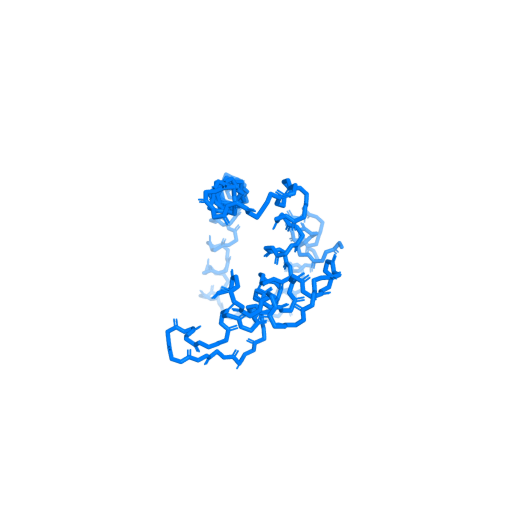2 ILE A O 1
ATOM 946 N N . ALA A 1 123 ? -7.134 -8.228 13.913 1.00 88.31 123 ALA A N 1
ATOM 947 C CA . ALA A 1 123 ? -8.462 -8.778 13.638 1.00 88.31 123 ALA A CA 1
ATOM 948 C C . ALA A 1 123 ? -9.020 -8.346 12.269 1.00 88.31 123 ALA A C 1
ATOM 950 O O . ALA A 1 123 ? -9.801 -9.079 11.667 1.00 88.31 123 ALA A O 1
ATOM 951 N N . ALA A 1 124 ? -8.612 -7.174 11.780 1.00 85.44 124 ALA A N 1
ATOM 952 C CA . ALA A 1 124 ? -9.030 -6.619 10.496 1.00 85.44 124 ALA A CA 1
ATOM 953 C C . ALA A 1 124 ? -8.104 -6.977 9.307 1.00 85.44 124 ALA A C 1
ATOM 955 O O . ALA A 1 124 ? -8.337 -6.470 8.207 1.00 85.44 124 ALA A O 1
ATOM 956 N N . SER A 1 125 ? -7.052 -7.789 9.514 1.00 80.56 125 SER A N 1
ATOM 957 C CA . SER A 1 125 ? -5.991 -8.082 8.522 1.00 80.56 125 SER A CA 1
ATOM 958 C C . SER A 1 125 ? -6.062 -9.463 7.867 1.00 80.56 125 SER A C 1
ATOM 960 O O . SER A 1 125 ? -6.450 -10.450 8.529 1.00 80.56 125 SER A O 1
#

Secondary structure (DSSP, 8-state):
--SGGGGSHHHHHHHHHHHTTS---HHHHHHHHHHHHHHHSTHHHHHHHHHHHHHHHHHHHHHHHHHHHTT----HHHHHHHHHHHHHHTTSS---GGGTTHHHHHHHHHHHHTT--HHHHHHT-